Protein AF-A0A5C5Y8V4-F1 (afdb_monomer_lite)

InterPro domains:
  IPR021331 Hypervirulence associated protein, TUDOR domain [PF11160] (32-93)

pLDDT: mean 70.85, std 13.64, range [42.28, 88.94]

Organism: NCBI:txid2527996

Foldseek 3Di:
DDDDDDDDDDDPPPVPPPPPCVVQVVLDDDQQFWKWFDDDPDIDIFTFHDKAQAFDFDQWPNDTDTDGRHSVKIWTFTDDPPDGIDIHIPVRIDRD

Structure (mmCIF, N/CA/C/O backbone):
data_AF-A0A5C5Y8V4-F1
#
_entry.id   AF-A0A5C5Y8V4-F1
#
loop_
_atom_site.group_PDB
_atom_site.id
_atom_site.type_symbol
_atom_site.label_atom_id
_atom_site.label_alt_id
_atom_site.label_comp_id
_atom_site.label_asym_id
_atom_site.label_entity_id
_atom_site.label_seq_id
_atom_site.pdbx_PDB_ins_code
_atom_site.Cartn_x
_atom_site.Cartn_y
_atom_site.Cartn_z
_atom_site.occupancy
_atom_site.B_iso_or_equiv
_atom_site.auth_seq_id
_atom_site.auth_comp_id
_atom_site.auth_asym_id
_atom_site.auth_atom_id
_atom_site.pdbx_PDB_model_num
ATOM 1 N N . MET A 1 1 ? 31.758 -2.814 -63.823 1.00 42.28 1 MET A N 1
ATOM 2 C CA . MET A 1 1 ? 31.829 -2.456 -62.393 1.00 42.28 1 MET A CA 1
ATOM 3 C C . MET A 1 1 ? 30.567 -2.955 -61.725 1.00 42.28 1 MET A C 1
ATOM 5 O O . MET A 1 1 ? 29.484 -2.526 -62.096 1.00 42.28 1 MET A O 1
ATOM 9 N N . VAL A 1 2 ? 30.733 -3.924 -60.828 1.00 45.66 2 VAL A N 1
ATOM 10 C CA . VAL A 1 2 ? 29.762 -4.348 -59.808 1.00 45.66 2 VAL A CA 1
ATOM 11 C C . VAL A 1 2 ? 29.240 -3.097 -59.076 1.00 45.66 2 VAL A C 1
ATOM 13 O O . VAL A 1 2 ? 30.021 -2.201 -58.787 1.00 45.66 2 VAL A O 1
ATOM 16 N N . GLY A 1 3 ? 27.939 -2.856 -58.935 1.00 46.25 3 GLY A N 1
ATOM 17 C CA . GLY A 1 3 ? 27.000 -3.662 -58.165 1.00 46.25 3 GLY A CA 1
ATOM 18 C C . GLY A 1 3 ? 26.837 -3.017 -56.786 1.00 46.25 3 GLY A C 1
ATOM 19 O O . GLY A 1 3 ? 27.541 -3.395 -55.861 1.00 46.25 3 GLY A O 1
ATOM 20 N N . ALA A 1 4 ? 25.939 -2.035 -56.657 1.00 59.50 4 ALA A N 1
ATOM 21 C CA . ALA A 1 4 ? 25.511 -1.503 -55.362 1.00 59.50 4 ALA A CA 1
ATOM 22 C C . ALA A 1 4 ? 24.049 -1.903 -55.131 1.00 59.50 4 ALA A C 1
ATOM 24 O O . ALA A 1 4 ? 23.106 -1.261 -55.590 1.00 59.50 4 ALA A O 1
ATOM 25 N N . PHE A 1 5 ? 23.922 -3.049 -54.473 1.00 44.31 5 PHE A N 1
ATOM 26 C CA . PHE A 1 5 ? 22.719 -3.595 -53.868 1.00 44.31 5 PHE A CA 1
ATOM 27 C C . PHE A 1 5 ? 22.285 -2.729 -52.665 1.00 44.31 5 PHE A C 1
ATOM 29 O O . PHE A 1 5 ? 23.086 -2.459 -51.781 1.00 44.31 5 PHE A O 1
ATOM 36 N N . GLN A 1 6 ? 21.001 -2.361 -52.644 1.00 50.56 6 GLN A N 1
ATOM 37 C CA . GLN A 1 6 ? 20.042 -2.715 -51.584 1.00 50.56 6 GLN A CA 1
ATOM 38 C C . GLN A 1 6 ? 20.270 -2.255 -50.125 1.00 50.56 6 GLN A C 1
ATOM 40 O O . GLN A 1 6 ? 21.169 -2.750 -49.458 1.00 50.56 6 GLN A O 1
ATOM 45 N N . ALA A 1 7 ? 19.334 -1.440 -49.601 1.00 52.03 7 ALA A N 1
ATOM 46 C CA . ALA A 1 7 ? 18.560 -1.669 -48.352 1.00 52.03 7 ALA A CA 1
ATOM 47 C C . ALA A 1 7 ? 17.694 -0.421 -48.009 1.00 52.03 7 ALA A C 1
ATOM 49 O O . ALA A 1 7 ? 18.231 0.667 -47.836 1.00 52.03 7 ALA A O 1
ATOM 50 N N . CYS A 1 8 ? 16.357 -0.489 -48.142 1.00 46.00 8 CYS A N 1
ATOM 51 C CA . CYS A 1 8 ? 15.352 -0.595 -47.050 1.00 46.00 8 CYS A CA 1
ATOM 52 C C . CYS A 1 8 ? 15.430 0.572 -46.035 1.00 46.00 8 CYS A C 1
ATOM 54 O O . CYS A 1 8 ? 16.385 0.653 -45.279 1.00 46.00 8 CYS A O 1
ATOM 56 N N . PHE A 1 9 ? 14.538 1.572 -46.000 1.00 51.34 9 PHE A N 1
ATOM 57 C CA . PHE A 1 9 ? 13.120 1.532 -45.584 1.00 51.34 9 PHE A CA 1
ATOM 58 C C . PHE A 1 9 ? 12.810 0.523 -44.464 1.00 51.34 9 PHE A C 1
ATOM 60 O O . PHE A 1 9 ? 12.345 -0.579 -44.726 1.00 51.34 9 PHE A O 1
ATOM 67 N N . ALA A 1 10 ? 13.112 0.919 -43.229 1.00 49.69 10 ALA A N 1
ATOM 68 C CA . ALA A 1 10 ? 12.580 0.439 -41.947 1.00 49.69 10 ALA A CA 1
ATOM 69 C C . ALA A 1 10 ? 13.344 1.228 -40.871 1.00 49.69 10 ALA A C 1
ATOM 71 O O . ALA A 1 10 ? 14.527 1.490 -41.031 1.00 49.69 10 ALA A O 1
ATOM 72 N N . ASP A 1 11 ? 12.818 1.669 -39.752 1.00 43.97 11 ASP A N 1
ATOM 73 C CA . ASP A 1 11 ? 11.485 1.741 -39.208 1.00 43.97 11 ASP A CA 1
ATOM 74 C C . ASP A 1 11 ? 11.616 2.764 -38.071 1.00 43.97 11 ASP A C 1
ATOM 76 O O . ASP A 1 11 ? 12.701 3.074 -37.570 1.00 43.97 11 ASP A O 1
ATOM 80 N N . ARG A 1 12 ? 10.475 3.310 -37.709 1.00 56.34 12 ARG A N 1
ATOM 81 C CA . ARG A 1 12 ? 10.176 4.124 -36.548 1.00 56.34 12 ARG A CA 1
ATOM 82 C C . ARG A 1 12 ? 10.648 3.479 -35.233 1.00 56.34 12 ARG A C 1
ATOM 84 O O . ARG A 1 12 ? 9.828 3.030 -34.446 1.00 56.34 12 ARG A O 1
ATOM 91 N N . ASP A 1 13 ? 11.934 3.511 -34.907 1.00 49.25 13 ASP A N 1
ATOM 92 C CA . ASP A 1 13 ? 12.383 3.070 -33.581 1.00 49.25 13 ASP A CA 1
ATOM 93 C C . ASP A 1 13 ? 12.387 4.270 -32.621 1.00 49.25 13 ASP A C 1
ATOM 95 O O . ASP A 1 13 ? 13.412 4.846 -32.251 1.00 49.25 13 ASP A O 1
ATOM 99 N N . VAL A 1 14 ? 11.174 4.651 -32.206 1.00 54.62 14 VAL A N 1
ATOM 100 C CA . VAL A 1 14 ? 10.936 5.248 -30.889 1.00 54.62 14 VAL A CA 1
ATOM 101 C C . VAL A 1 14 ? 11.342 4.203 -29.851 1.00 54.62 14 VAL A C 1
ATOM 103 O O . VAL A 1 14 ? 10.510 3.573 -29.206 1.00 54.62 14 VAL A O 1
ATOM 106 N N . ARG A 1 15 ? 12.648 3.971 -29.693 1.00 54.44 15 ARG A N 1
ATOM 107 C CA . ARG A 1 15 ? 13.175 3.078 -28.661 1.00 54.44 15 ARG A CA 1
ATOM 108 C C . ARG A 1 15 ? 13.160 3.810 -27.325 1.00 54.44 15 ARG A C 1
ATOM 110 O O . ARG A 1 15 ? 14.176 4.116 -26.711 1.00 54.44 15 ARG A O 1
ATOM 117 N N . SER A 1 16 ? 11.947 4.149 -26.909 1.00 51.97 16 SER A N 1
ATOM 118 C CA . SER A 1 16 ? 11.605 4.763 -25.641 1.00 51.97 16 SER A CA 1
ATOM 119 C C . SER A 1 16 ? 11.564 3.677 -24.573 1.00 51.97 16 SER A C 1
ATOM 121 O O . SER A 1 16 ? 10.505 3.353 -24.055 1.00 51.97 16 SER A O 1
ATOM 123 N N . THR A 1 17 ? 12.716 3.091 -24.250 1.00 50.75 17 THR A N 1
ATOM 124 C CA . THR A 1 17 ? 12.868 2.267 -23.042 1.00 50.75 17 THR A CA 1
ATOM 125 C C . THR A 1 17 ? 14.247 2.446 -22.405 1.00 50.75 17 THR A C 1
ATOM 127 O O . THR A 1 17 ? 14.811 1.492 -21.886 1.00 50.75 17 THR A O 1
ATOM 130 N 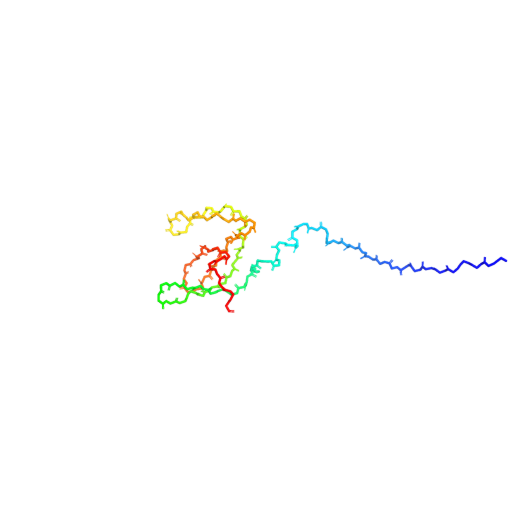N . ASP A 1 18 ? 14.792 3.667 -22.397 1.00 50.19 18 ASP A N 1
ATOM 131 C CA . ASP A 1 18 ? 15.804 4.062 -21.403 1.00 50.19 18 ASP A CA 1
ATOM 132 C C . ASP A 1 18 ? 15.161 4.984 -20.362 1.00 50.19 18 ASP A C 1
ATOM 134 O O . ASP A 1 18 ? 15.579 6.104 -20.095 1.00 50.19 18 ASP A O 1
ATOM 138 N N . THR A 1 19 ? 14.039 4.533 -19.798 1.00 54.75 19 THR A N 1
ATOM 139 C CA . THR A 1 19 ? 13.543 5.131 -18.564 1.00 54.75 19 THR A CA 1
ATOM 140 C C . THR A 1 19 ? 14.055 4.274 -17.409 1.00 54.75 19 THR A C 1
ATOM 142 O O . THR A 1 19 ? 13.618 3.128 -17.266 1.00 54.75 19 THR A O 1
ATOM 145 N N . PRO A 1 20 ? 14.921 4.794 -16.519 1.00 55.09 20 PRO A N 1
ATOM 146 C CA . PRO A 1 20 ? 15.373 4.080 -15.322 1.00 55.09 20 PRO A CA 1
ATOM 147 C C . PRO A 1 20 ? 14.254 3.703 -14.324 1.00 55.09 20 PRO A C 1
ATOM 149 O O . PRO A 1 20 ? 14.552 3.165 -13.260 1.00 55.09 20 PRO A O 1
ATOM 152 N N . GLN A 1 21 ? 12.988 3.927 -14.684 1.00 52.09 21 GLN A N 1
ATOM 153 C CA . GLN A 1 21 ? 11.775 3.641 -13.921 1.00 52.09 21 GLN A CA 1
ATOM 154 C C . GLN A 1 21 ? 11.202 2.230 -14.205 1.00 52.09 21 GLN A C 1
ATOM 156 O O . GLN A 1 21 ? 10.531 1.678 -13.340 1.00 52.09 21 GLN A O 1
ATOM 161 N N . MET A 1 22 ? 11.501 1.600 -15.356 1.00 49.84 22 MET A N 1
ATOM 162 C CA . MET A 1 22 ? 10.901 0.302 -15.752 1.00 49.84 22 MET A CA 1
ATOM 163 C C . MET A 1 22 ? 11.470 -0.907 -14.982 1.00 49.84 22 MET A C 1
ATOM 165 O O . MET A 1 22 ? 10.815 -1.920 -14.794 1.00 49.84 22 MET A O 1
ATOM 169 N N . LYS A 1 23 ? 12.696 -0.796 -14.466 1.00 45.53 23 LYS A N 1
ATOM 170 C CA . LYS A 1 23 ? 13.312 -1.810 -13.587 1.00 45.53 23 LYS A CA 1
ATOM 171 C C . LYS A 1 23 ? 12.768 -1.786 -12.153 1.00 45.53 23 LYS A C 1
ATOM 173 O O . LYS A 1 23 ? 13.156 -2.604 -11.339 1.00 45.53 23 LYS A O 1
ATOM 178 N N . ARG A 1 24 ? 11.909 -0.816 -11.833 1.00 54.81 24 ARG A N 1
ATOM 179 C CA . ARG A 1 24 ? 11.366 -0.587 -10.488 1.00 54.81 24 ARG A CA 1
ATOM 180 C C . ARG A 1 24 ? 9.913 -1.032 -10.335 1.00 54.81 24 ARG A C 1
ATOM 182 O O . ARG A 1 24 ? 9.443 -1.118 -9.207 1.00 54.81 24 ARG A O 1
ATOM 189 N N . ILE A 1 25 ? 9.234 -1.286 -11.453 1.00 55.44 25 ILE A N 1
ATOM 190 C CA . ILE A 1 25 ? 7.848 -1.768 -11.507 1.00 55.44 25 ILE A CA 1
ATOM 191 C C . ILE A 1 25 ? 7.753 -3.295 -11.368 1.00 55.44 25 ILE A C 1
ATOM 193 O O . ILE A 1 25 ? 6.748 -3.777 -10.875 1.00 55.44 25 ILE A O 1
ATOM 197 N N . MET A 1 26 ? 8.801 -4.058 -11.711 1.00 55.50 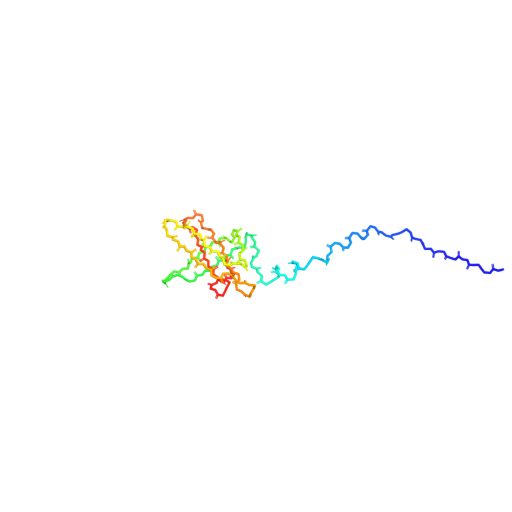26 MET A N 1
ATOM 198 C CA . MET A 1 26 ? 8.746 -5.531 -11.687 1.00 55.50 26 MET A CA 1
ATOM 199 C C . MET A 1 26 ? 8.719 -6.142 -10.274 1.00 55.50 26 MET A C 1
ATOM 201 O O . MET A 1 26 ? 8.143 -7.208 -10.087 1.00 55.50 26 MET A O 1
ATOM 205 N N . ASP A 1 27 ? 9.322 -5.481 -9.283 1.00 59.84 27 ASP A N 1
ATOM 206 C CA . ASP A 1 27 ? 9.360 -5.950 -7.887 1.00 59.84 27 ASP A CA 1
ATOM 207 C C . ASP A 1 27 ? 8.198 -5.404 -7.041 1.00 59.84 27 ASP A C 1
ATOM 209 O O . ASP A 1 27 ? 8.145 -5.617 -5.828 1.00 59.84 27 ASP A O 1
ATOM 213 N N . LYS A 1 28 ? 7.284 -4.635 -7.649 1.00 70.12 28 LYS A N 1
ATOM 214 C CA . LYS A 1 28 ? 6.216 -3.937 -6.931 1.00 70.12 28 LYS A CA 1
ATOM 215 C C . LYS A 1 28 ? 4.850 -4.425 -7.363 1.00 70.12 28 LYS A C 1
ATOM 217 O O . LYS A 1 28 ? 4.662 -4.841 -8.495 1.00 70.12 28 LYS A O 1
ATOM 222 N N . TYR A 1 29 ? 3.892 -4.383 -6.443 1.00 76.12 29 TYR A N 1
ATOM 223 C CA . TYR A 1 29 ? 2.504 -4.644 -6.799 1.00 76.12 29 TYR A CA 1
ATOM 224 C C . TYR A 1 29 ? 2.003 -3.510 -7.693 1.00 76.12 29 TYR A C 1
ATOM 226 O O . TYR A 1 29 ? 2.106 -2.340 -7.310 1.00 76.12 29 TYR A O 1
ATOM 234 N N . ASP A 1 30 ? 1.471 -3.866 -8.860 1.00 75.88 30 ASP A N 1
ATOM 235 C CA . ASP A 1 30 ? 0.799 -2.925 -9.747 1.00 75.88 30 ASP A CA 1
ATOM 236 C C . ASP A 1 30 ? -0.429 -2.318 -9.060 1.00 75.88 30 ASP A C 1
ATOM 238 O O . ASP A 1 30 ? -1.095 -2.961 -8.236 1.00 75.88 30 ASP A O 1
ATOM 242 N N . GLU A 1 31 ? -0.750 -1.079 -9.422 1.00 78.56 31 GLU A N 1
ATOM 243 C CA . GLU A 1 31 ? -2.013 -0.446 -9.046 1.00 78.56 31 GLU A CA 1
ATOM 244 C C . GLU A 1 31 ? -3.174 -1.274 -9.624 1.00 78.56 31 GLU A C 1
ATOM 246 O O . GLU A 1 31 ? -3.162 -1.665 -10.789 1.00 78.56 31 GLU A O 1
ATOM 251 N N . GLY A 1 32 ? -4.157 -1.600 -8.792 1.00 82.44 32 GLY A N 1
ATOM 252 C CA . GLY A 1 32 ? -5.226 -2.548 -9.099 1.00 82.44 32 GLY A CA 1
ATOM 253 C C . GLY A 1 32 ? -4.934 -3.992 -8.683 1.00 82.44 32 GLY A C 1
ATOM 254 O O . GLY A 1 32 ? -5.808 -4.839 -8.828 1.00 82.44 32 GLY A O 1
ATOM 255 N N . THR A 1 33 ? -3.749 -4.304 -8.146 1.00 84.81 33 THR A N 1
ATOM 256 C CA . THR A 1 33 ? -3.459 -5.663 -7.662 1.00 84.81 33 THR A CA 1
ATOM 257 C C . THR A 1 33 ? -4.210 -5.952 -6.369 1.00 84.81 33 THR A C 1
ATOM 259 O O . THR A 1 33 ? -4.088 -5.211 -5.390 1.00 84.81 33 THR A O 1
ATOM 262 N N . ASP A 1 34 ? -4.915 -7.079 -6.328 1.00 86.50 34 ASP A N 1
ATOM 263 C CA . ASP A 1 34 ? -5.488 -7.597 -5.094 1.00 86.50 34 ASP A CA 1
ATOM 264 C C . ASP A 1 34 ? -4.406 -8.178 -4.187 1.00 86.50 34 ASP A C 1
ATOM 266 O O . ASP A 1 34 ? -3.632 -9.074 -4.546 1.00 86.50 34 ASP A O 1
ATOM 270 N N . VAL A 1 35 ? -4.373 -7.663 -2.966 1.00 87.56 35 VAL A N 1
ATOM 271 C CA . VAL A 1 35 ? -3.455 -8.096 -1.922 1.00 87.56 35 VAL A CA 1
ATOM 272 C C . VAL A 1 35 ? -4.239 -8.566 -0.712 1.00 87.56 35 VAL A C 1
ATOM 274 O O . VAL A 1 35 ? -5.344 -8.105 -0.408 1.00 87.56 35 VAL A O 1
ATOM 277 N N . LYS A 1 36 ? -3.642 -9.513 -0.001 1.00 88.50 36 LYS A N 1
ATOM 278 C CA . LYS A 1 36 ? -4.144 -10.015 1.268 1.00 88.50 36 LYS A CA 1
ATOM 279 C C . LYS A 1 36 ? -3.062 -9.890 2.323 1.00 88.50 36 LYS A C 1
ATOM 281 O O . LYS A 1 36 ? -1.869 -9.971 2.047 1.00 88.50 36 LYS A O 1
ATOM 286 N N . TRP A 1 37 ? -3.485 -9.687 3.555 1.00 88.94 37 TRP A N 1
ATOM 287 C CA . TRP A 1 37 ? -2.584 -9.682 4.696 1.00 88.94 37 TRP A CA 1
ATOM 288 C C . TRP A 1 37 ? -3.296 -10.258 5.901 1.00 88.94 37 TRP A C 1
ATOM 290 O O . TRP A 1 37 ? -4.514 -10.144 6.054 1.00 88.94 37 TRP A O 1
ATOM 300 N N . LYS A 1 38 ? -2.534 -10.877 6.793 1.00 82.75 38 LYS A N 1
ATOM 301 C CA . LYS A 1 38 ? -3.090 -11.391 8.036 1.00 82.75 38 LYS A CA 1
ATOM 302 C C . LYS A 1 38 ? -3.294 -10.240 9.021 1.00 82.75 38 LYS A C 1
ATOM 304 O O . LYS A 1 38 ? -2.385 -9.452 9.277 1.00 82.75 38 LYS A O 1
ATOM 309 N N . TRP A 1 39 ? -4.494 -10.139 9.583 1.00 84.25 39 TRP A N 1
ATOM 310 C CA . TRP A 1 39 ? -4.835 -9.193 10.646 1.00 84.25 39 TRP A CA 1
ATOM 311 C C . TRP A 1 39 ? -5.421 -9.994 11.804 1.00 84.25 39 TRP A C 1
ATOM 313 O O . TRP A 1 39 ? -6.475 -10.604 11.648 1.00 84.25 39 TRP A O 1
ATOM 323 N N . GLY A 1 40 ? -4.792 -9.971 12.983 1.00 81.38 40 GLY A N 1
ATOM 324 C CA . GLY A 1 40 ? -5.316 -10.658 14.172 1.00 81.38 40 GLY A CA 1
ATOM 325 C C . GLY A 1 40 ? -5.672 -12.127 13.893 1.00 81.38 40 GLY A C 1
ATOM 326 O O . GLY A 1 40 ? -4.804 -12.909 13.511 1.00 81.38 40 GLY A O 1
ATOM 327 N N . ASN A 1 41 ? -6.955 -12.478 14.050 1.00 82.69 41 ASN A N 1
ATOM 328 C CA . ASN A 1 41 ? -7.507 -13.809 13.746 1.00 82.69 41 ASN A CA 1
ATOM 329 C C . ASN A 1 41 ? -8.151 -13.939 12.347 1.00 82.69 41 ASN A C 1
ATOM 331 O O . ASN A 1 41 ? -8.694 -14.992 12.028 1.00 82.69 41 ASN A O 1
ATOM 335 N N . GLY A 1 42 ? -8.112 -12.895 11.516 1.00 83.69 42 GLY A N 1
ATOM 336 C CA . GLY A 1 42 ? -8.697 -12.871 10.172 1.00 83.69 42 GLY A CA 1
ATOM 337 C C . GLY A 1 42 ? -7.692 -12.505 9.075 1.00 83.69 42 GLY A C 1
ATOM 338 O O . GLY A 1 42 ? -6.490 -12.352 9.311 1.00 83.69 42 GLY A O 1
ATOM 339 N N . TYR A 1 43 ? -8.206 -12.339 7.858 1.00 83.94 43 TYR A N 1
ATOM 340 C CA . TYR A 1 43 ? -7.440 -11.871 6.703 1.00 83.94 43 TYR A CA 1
ATOM 341 C C . TYR A 1 43 ? -8.065 -10.582 6.182 1.00 83.94 43 TYR A C 1
ATOM 343 O O . TYR A 1 43 ? -9.262 -10.537 5.907 1.00 83.94 43 TYR A O 1
ATOM 351 N N . GLY A 1 44 ? -7.250 -9.537 6.070 1.00 85.06 44 GLY A N 1
ATOM 352 C CA . GLY A 1 44 ? -7.602 -8.342 5.322 1.00 85.06 44 GLY A CA 1
ATOM 353 C C . GLY A 1 44 ? -7.395 -8.607 3.837 1.00 85.06 44 GLY A C 1
ATOM 354 O O . GLY A 1 44 ? -6.402 -9.224 3.448 1.00 85.06 44 GLY A O 1
ATOM 355 N N . ARG A 1 45 ? -8.344 -8.165 3.022 1.00 85.50 45 ARG A N 1
ATOM 356 C CA . ARG A 1 45 ? -8.274 -8.193 1.563 1.00 85.50 45 ARG A CA 1
ATOM 357 C C . ARG A 1 45 ? -8.510 -6.778 1.073 1.00 85.50 45 ARG A C 1
ATOM 359 O O . ARG A 1 45 ? -9.311 -6.062 1.667 1.00 85.50 45 ARG A O 1
ATOM 366 N N . GLY A 1 46 ? -7.816 -6.381 0.025 1.00 88.12 46 GLY A N 1
ATOM 367 C CA . GLY A 1 46 ? -8.028 -5.080 -0.581 1.00 88.12 46 GLY A CA 1
ATOM 368 C C . GLY A 1 46 ? -7.204 -4.916 -1.838 1.00 88.12 46 GLY A C 1
ATOM 369 O O . GLY A 1 46 ? -6.366 -5.756 -2.166 1.00 88.12 46 GLY A O 1
ATOM 370 N N . THR A 1 47 ? -7.432 -3.805 -2.513 1.00 88.00 47 THR A N 1
ATOM 371 C CA . THR A 1 47 ? -6.826 -3.518 -3.805 1.00 88.00 47 THR A CA 1
ATOM 372 C C . THR A 1 47 ? -5.777 -2.429 -3.641 1.00 88.00 47 THR A C 1
ATOM 374 O O . THR A 1 47 ? -6.013 -1.404 -2.993 1.00 88.00 47 THR A O 1
ATOM 377 N N . VAL A 1 48 ? -4.589 -2.654 -4.196 1.00 87.50 48 VAL A N 1
ATOM 378 C CA . VAL A 1 48 ? -3.507 -1.666 -4.201 1.00 87.50 48 VAL A CA 1
ATOM 379 C C . VAL A 1 48 ? -3.943 -0.479 -5.051 1.00 87.50 48 VAL A C 1
ATOM 381 O O . VAL A 1 48 ? -4.092 -0.602 -6.255 1.00 87.50 48 VAL A O 1
ATOM 384 N N . GLN A 1 49 ? -4.135 0.681 -4.439 1.00 84.56 49 GLN A N 1
ATOM 385 C CA . GLN A 1 49 ? -4.462 1.920 -5.145 1.00 84.56 49 GLN A CA 1
ATOM 386 C C . GLN A 1 49 ? -3.208 2.652 -5.608 1.00 84.56 49 GLN A C 1
ATOM 388 O O . GLN A 1 49 ? -3.181 3.176 -6.711 1.00 84.56 49 GLN A O 1
ATOM 393 N N . SER A 1 50 ? -2.171 2.702 -4.766 1.00 79.38 50 SER A N 1
ATOM 394 C CA . SER A 1 50 ? -0.909 3.367 -5.110 1.00 79.38 50 SER A CA 1
ATOM 395 C C . SER A 1 50 ? 0.267 2.797 -4.329 1.00 79.38 50 SER A C 1
ATOM 397 O O . SER A 1 50 ? 0.145 2.463 -3.147 1.00 79.38 50 SER A O 1
ATOM 399 N N . ALA A 1 51 ? 1.437 2.763 -4.965 1.00 80.69 51 ALA A N 1
ATOM 400 C CA . ALA A 1 51 ? 2.703 2.402 -4.337 1.00 80.69 51 ALA A CA 1
ATOM 401 C C . ALA A 1 51 ? 3.560 3.649 -4.072 1.00 80.69 51 ALA A C 1
ATOM 403 O O . ALA A 1 51 ? 3.794 4.485 -4.943 1.00 80.69 51 ALA A O 1
ATOM 404 N N . PHE A 1 52 ? 4.079 3.762 -2.855 1.00 79.50 52 PHE A N 1
ATOM 405 C CA . PHE A 1 52 ? 4.919 4.863 -2.416 1.00 79.50 52 PHE A CA 1
ATOM 406 C C . PHE A 1 52 ? 6.313 4.358 -2.048 1.00 79.50 52 PHE A C 1
ATOM 408 O O . PHE A 1 52 ? 6.527 3.699 -1.036 1.00 79.50 52 PHE A O 1
ATOM 415 N N . GLU A 1 53 ? 7.303 4.718 -2.859 1.00 73.62 53 GLU A N 1
ATOM 416 C CA . GLU A 1 53 ? 8.712 4.342 -2.661 1.00 73.62 53 GLU A CA 1
ATOM 417 C C . GL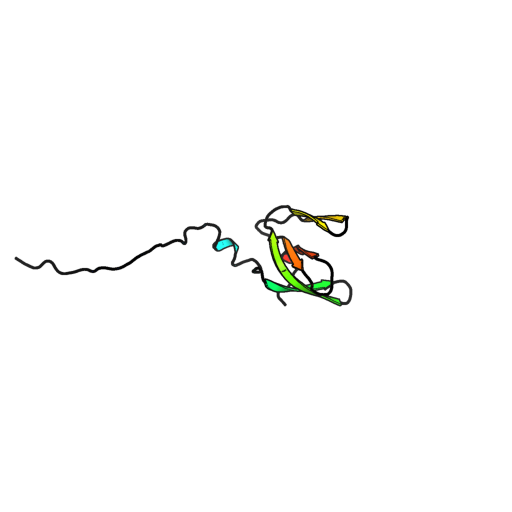U A 1 53 ? 9.507 5.353 -1.816 1.00 73.62 53 GLU A C 1
ATOM 419 O O . GLU A 1 53 ? 10.738 5.397 -1.872 1.00 73.62 53 GLU A O 1
ATOM 424 N N . LYS A 1 54 ? 8.794 6.233 -1.115 1.00 74.06 54 LYS A N 1
ATOM 425 C CA . LYS A 1 54 ? 9.338 7.314 -0.295 1.00 74.06 54 LYS A CA 1
ATOM 426 C C . LYS A 1 54 ? 8.645 7.315 1.058 1.00 74.06 54 LYS A C 1
ATOM 428 O O . LYS A 1 54 ? 7.553 6.763 1.190 1.00 74.06 54 LYS A O 1
ATOM 433 N N . LYS A 1 55 ? 9.249 7.985 2.038 1.00 77.00 55 LYS A N 1
ATOM 434 C CA . LYS A 1 55 ? 8.608 8.233 3.326 1.00 77.00 55 LYS A CA 1
ATOM 435 C C . LYS A 1 55 ? 7.284 8.955 3.088 1.00 77.00 55 LYS A C 1
ATOM 437 O O . LYS A 1 55 ? 7.265 10.057 2.536 1.00 77.00 55 LYS A O 1
ATOM 442 N N . VAL A 1 56 ? 6.187 8.317 3.478 1.00 75.38 56 VAL A N 1
ATOM 443 C CA . VAL A 1 56 ? 4.849 8.889 3.364 1.00 75.38 56 VAL A CA 1
ATOM 444 C C . VAL A 1 56 ? 4.275 9.050 4.751 1.00 75.38 56 VAL A C 1
ATOM 446 O O . VAL A 1 56 ? 4.136 8.090 5.506 1.00 75.38 56 VAL A O 1
ATOM 449 N N . THR A 1 57 ? 3.910 10.288 5.046 1.00 74.94 57 THR A N 1
ATOM 450 C CA . THR A 1 57 ? 3.106 10.650 6.201 1.00 74.94 57 THR A CA 1
ATOM 451 C C . THR A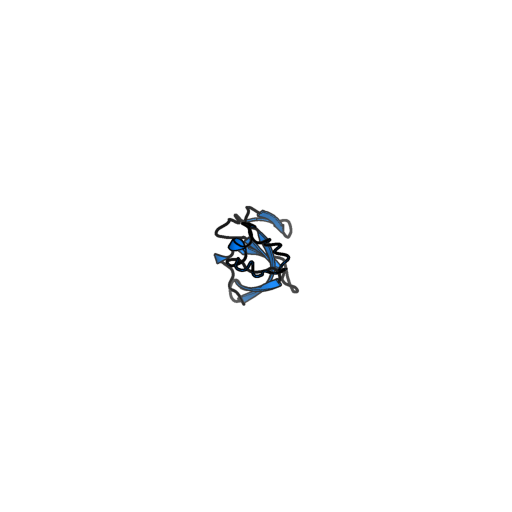 1 57 ? 1.719 10.997 5.683 1.00 74.94 57 THR A C 1
ATOM 453 O O . THR A 1 57 ? 1.544 11.972 4.952 1.00 74.94 57 THR A O 1
ATOM 456 N N . ARG A 1 58 ? 0.733 10.157 5.998 1.00 72.44 58 ARG A N 1
ATOM 457 C CA . ARG A 1 58 ? -0.675 10.370 5.643 1.00 72.44 58 ARG A CA 1
ATOM 458 C C . ARG A 1 58 ? -1.493 10.452 6.920 1.00 72.44 58 ARG A C 1
ATOM 460 O O . ARG A 1 58 ? -1.312 9.651 7.831 1.00 72.44 58 ARG A O 1
ATOM 467 N N . LYS A 1 59 ? -2.426 11.398 6.967 1.00 70.81 59 LYS A N 1
ATOM 468 C CA . LYS A 1 59 ? -3.471 11.416 7.992 1.00 70.81 59 LYS A CA 1
ATOM 469 C C . LYS A 1 59 ? -4.603 10.514 7.513 1.00 70.81 59 LYS A C 1
ATOM 471 O O . LYS A 1 59 ? -5.224 10.815 6.499 1.00 70.81 59 LYS A O 1
ATOM 476 N N . ILE A 1 60 ? -4.810 9.400 8.205 1.00 74.75 60 ILE A N 1
ATOM 477 C CA . ILE A 1 60 ? -5.899 8.450 7.956 1.00 74.75 60 ILE A CA 1
ATOM 478 C C . ILE A 1 60 ? -6.730 8.433 9.242 1.00 74.75 60 ILE A C 1
ATOM 480 O O . ILE A 1 60 ? -6.181 8.198 10.317 1.00 74.75 60 ILE A O 1
ATOM 484 N N . ASP A 1 61 ? -8.012 8.789 9.144 1.00 62.31 61 AS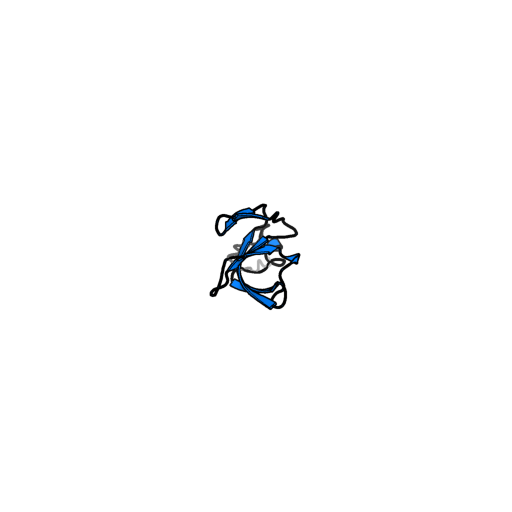P A N 1
ATOM 485 C CA . ASP A 1 61 ? -8.958 8.860 10.273 1.00 62.31 61 ASP A CA 1
ATOM 486 C C . ASP A 1 61 ? -8.469 9.686 11.474 1.00 62.31 61 ASP A C 1
ATOM 488 O O . ASP A 1 61 ? -8.572 9.289 12.632 1.00 62.31 61 ASP A O 1
ATOM 492 N N . GLY A 1 62 ? -7.862 10.845 11.201 1.00 71.44 62 GLY A N 1
ATOM 493 C CA . GLY A 1 62 ? -7.324 11.733 12.241 1.00 71.44 62 GLY A CA 1
ATOM 494 C C . GLY A 1 62 ? -6.031 11.234 12.899 1.00 71.44 62 GLY A C 1
ATOM 495 O O . GLY A 1 62 ? -5.422 11.973 13.671 1.00 71.44 62 GLY A O 1
ATOM 496 N N . LYS A 1 63 ? -5.559 10.030 12.553 1.00 66.75 63 LYS A N 1
ATOM 497 C CA . LYS A 1 63 ? -4.284 9.479 13.008 1.00 66.75 63 LYS A CA 1
ATOM 498 C C . LYS A 1 63 ? -3.211 9.700 11.950 1.00 66.75 63 LYS A C 1
ATOM 500 O O . LYS A 1 63 ? -3.372 9.362 10.777 1.00 66.75 63 LYS A O 1
ATOM 505 N N . GLU A 1 64 ? -2.094 10.280 12.363 1.00 76.50 64 GLU A N 1
ATOM 506 C CA . GLU A 1 64 ? -0.945 10.456 11.485 1.00 76.50 64 GLU A CA 1
ATOM 507 C C . GLU A 1 64 ? -0.208 9.119 11.353 1.00 76.50 64 GLU A C 1
ATOM 509 O O . GLU A 1 64 ? 0.418 8.630 12.294 1.00 76.50 64 GLU A O 1
ATOM 514 N N . ILE A 1 65 ? -0.334 8.487 10.187 1.00 78.38 65 ILE A N 1
ATOM 515 C CA . ILE A 1 65 ? 0.366 7.253 9.855 1.00 78.38 65 ILE A CA 1
ATOM 516 C C . ILE A 1 65 ? 1.575 7.627 9.008 1.00 78.38 65 ILE A C 1
ATOM 518 O O . ILE A 1 65 ? 1.456 8.013 7.843 1.00 78.38 65 ILE A O 1
ATOM 522 N N . THR A 1 66 ? 2.751 7.497 9.613 1.00 75.88 66 THR A N 1
ATOM 523 C CA . THR A 1 66 ? 4.028 7.593 8.911 1.00 75.88 66 THR A CA 1
ATOM 524 C C . THR A 1 66 ? 4.526 6.191 8.603 1.00 75.88 66 THR A C 1
ATOM 526 O O . THR A 1 66 ? 4.607 5.347 9.497 1.00 75.88 66 THR A O 1
ATOM 529 N N . ARG A 1 67 ? 4.843 5.936 7.333 1.00 80.56 67 ARG A N 1
ATOM 530 C CA . ARG A 1 67 ? 5.541 4.724 6.903 1.00 80.56 67 ARG A CA 1
ATOM 531 C C . ARG A 1 67 ? 6.773 5.102 6.101 1.00 80.56 67 ARG A C 1
ATOM 533 O O . ARG A 1 67 ? 6.702 5.894 5.158 1.00 80.56 67 ARG A O 1
ATOM 540 N N . ASP A 1 68 ? 7.895 4.502 6.473 1.00 71.44 68 ASP A N 1
ATOM 541 C CA . ASP A 1 68 ? 9.186 4.671 5.816 1.00 71.44 68 ASP A CA 1
ATOM 542 C C . ASP A 1 68 ? 9.254 3.814 4.546 1.00 71.44 68 ASP A C 1
ATOM 544 O O . ASP A 1 68 ? 9.993 2.835 4.450 1.00 71.44 68 ASP A O 1
ATOM 548 N N . GLY A 1 69 ? 8.437 4.187 3.556 1.00 70.81 69 GLY A N 1
ATOM 549 C CA . GLY A 1 69 ? 8.531 3.635 2.212 1.00 70.81 69 GLY A CA 1
ATOM 550 C C . GLY A 1 69 ? 9.918 3.913 1.637 1.00 70.81 69 GLY A C 1
ATOM 551 O O . GLY A 1 69 ? 10.379 5.055 1.623 1.00 70.81 69 GLY A O 1
ATOM 552 N N . SER A 1 70 ? 10.590 2.866 1.178 1.00 68.75 70 SER A N 1
ATOM 553 C CA . SER A 1 70 ? 11.933 2.933 0.596 1.00 68.75 70 SER A CA 1
ATOM 554 C C . SER A 1 70 ? 11.951 2.297 -0.791 1.00 68.75 70 SER A C 1
ATOM 556 O O . SER A 1 70 ? 10.960 1.710 -1.237 1.00 68.75 70 SER A O 1
ATOM 558 N N . LYS A 1 71 ? 13.086 2.399 -1.496 1.00 66.62 71 LYS A N 1
ATOM 559 C CA . LYS A 1 71 ? 13.251 1.746 -2.803 1.00 66.62 71 LYS A CA 1
ATOM 560 C C . LYS A 1 71 ? 13.047 0.233 -2.680 1.00 66.62 71 LYS A C 1
ATOM 562 O O . LYS A 1 71 ? 12.285 -0.314 -3.473 1.00 66.62 71 LYS A O 1
ATOM 567 N N . ASP A 1 72 ? 13.645 -0.353 -1.646 1.00 68.69 72 ASP A N 1
ATOM 568 C CA . ASP A 1 72 ? 13.638 -1.782 -1.314 1.00 68.69 72 ASP A CA 1
ATOM 569 C C . ASP A 1 72 ? 12.343 -2.248 -0.629 1.00 68.69 72 ASP A C 1
ATOM 571 O O . ASP A 1 72 ? 11.967 -3.407 -0.728 1.00 68.69 72 ASP A O 1
ATOM 575 N N . ASN A 1 73 ? 11.633 -1.343 0.051 1.00 72.69 73 ASN A N 1
ATOM 576 C CA . ASN A 1 73 ? 10.384 -1.636 0.759 1.00 72.69 73 ASN A CA 1
ATOM 577 C C . ASN A 1 73 ? 9.353 -0.531 0.497 1.00 72.69 73 ASN A C 1
ATOM 579 O O . ASN A 1 73 ? 9.176 0.361 1.331 1.00 72.69 73 ASN A O 1
ATOM 583 N N . PRO A 1 74 ? 8.691 -0.532 -0.672 1.00 80.44 74 PRO A N 1
ATOM 584 C CA . PRO A 1 74 ? 7.627 0.422 -0.950 1.00 80.44 74 PRO A CA 1
ATOM 585 C C . PRO A 1 74 ? 6.453 0.235 0.016 1.00 80.44 74 PRO A C 1
ATOM 587 O O . PRO A 1 74 ? 6.113 -0.882 0.415 1.00 80.44 74 PRO A O 1
ATOM 590 N N . ALA A 1 75 ? 5.825 1.350 0.374 1.00 83.69 75 ALA A N 1
ATOM 591 C CA . ALA A 1 75 ? 4.569 1.373 1.100 1.00 83.69 75 ALA A CA 1
ATOM 592 C C . ALA A 1 75 ? 3.412 1.355 0.098 1.00 83.69 75 ALA A C 1
ATOM 594 O O . ALA A 1 75 ? 3.283 2.260 -0.719 1.00 83.69 75 ALA A O 1
ATOM 595 N N . TYR A 1 76 ? 2.558 0.347 0.172 1.00 84.50 76 TYR A N 1
ATOM 596 C CA . TYR A 1 76 ? 1.338 0.256 -0.608 1.00 84.50 76 TYR A CA 1
ATOM 597 C C . TYR A 1 76 ? 0.174 0.830 0.168 1.00 84.50 76 TYR A C 1
ATOM 599 O O . TYR A 1 76 ? -0.050 0.531 1.346 1.00 84.50 76 TYR A O 1
ATOM 607 N N . TYR A 1 77 ? -0.576 1.660 -0.531 1.00 84.88 77 TYR A N 1
ATOM 608 C CA . TYR A 1 77 ? -1.875 2.105 -0.100 1.00 84.88 77 TYR A CA 1
ATOM 609 C C . TYR A 1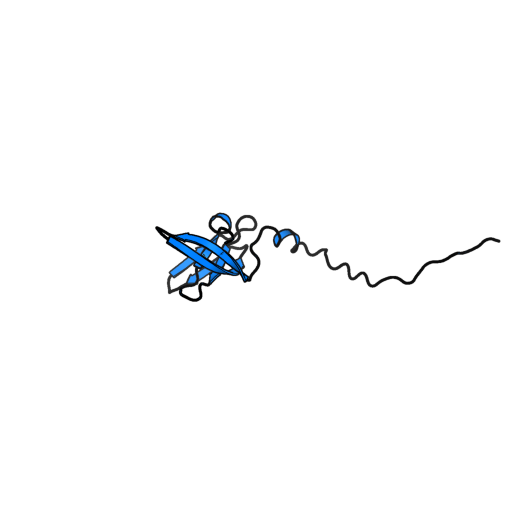 77 ? -2.902 1.149 -0.671 1.00 84.88 77 TYR A C 1
ATOM 611 O O . TYR A 1 77 ? -3.058 1.052 -1.886 1.00 84.88 77 TYR A O 1
ATOM 619 N N . VAL A 1 78 ? -3.544 0.411 0.220 1.00 86.88 78 VAL A N 1
ATOM 620 C CA . VAL A 1 78 ? -4.534 -0.596 -0.118 1.00 86.88 78 VAL A CA 1
ATOM 621 C C . VAL A 1 78 ? -5.886 -0.073 0.337 1.00 86.88 78 VAL A C 1
ATOM 623 O O . VAL A 1 78 ? -6.061 0.295 1.501 1.00 86.88 78 VAL A O 1
ATOM 626 N N . THR A 1 79 ? -6.834 -0.027 -0.585 1.00 84.50 79 THR A N 1
ATOM 627 C CA . THR A 1 79 ? -8.211 0.378 -0.313 1.00 84.50 79 THR A CA 1
ATOM 628 C C . THR A 1 79 ? -9.088 -0.862 -0.256 1.00 84.50 79 THR A C 1
ATOM 630 O O . THR A 1 79 ? -8.910 -1.801 -1.029 1.00 84.50 79 THR A O 1
ATOM 633 N N . VAL A 1 80 ? -10.017 -0.872 0.693 1.00 85.75 80 VAL A N 1
ATOM 634 C CA . VAL A 1 80 ? -11.003 -1.939 0.873 1.00 85.75 80 VAL A CA 1
ATOM 635 C C . VAL A 1 80 ? -12.371 -1.315 0.648 1.00 85.75 80 VAL A C 1
ATOM 637 O O . VAL A 1 80 ? -12.660 -0.293 1.263 1.00 85.75 80 VAL A O 1
ATOM 640 N N . GLU A 1 81 ? -13.197 -1.900 -0.219 1.00 74.50 81 GLU A N 1
ATOM 641 C CA . GLU A 1 81 ? -14.538 -1.367 -0.519 1.00 74.50 81 GLU A CA 1
ATOM 642 C C . GLU A 1 81 ? -15.451 -1.361 0.722 1.00 74.50 81 GLU A C 1
ATOM 644 O O . GLU A 1 81 ? -16.189 -0.407 0.947 1.00 74.50 81 GLU A O 1
ATOM 649 N N . ASP A 1 82 ? -15.325 -2.375 1.580 1.00 72.50 82 ASP A N 1
ATOM 650 C CA . ASP A 1 82 ? -16.091 -2.544 2.824 1.00 72.50 82 ASP A CA 1
ATOM 651 C C . ASP A 1 82 ? -15.425 -1.921 4.068 1.00 72.50 82 ASP A C 1
ATOM 653 O O . ASP A 1 82 ? -15.775 -2.250 5.205 1.00 72.50 82 ASP A O 1
ATOM 657 N N . GLY A 1 83 ? -14.416 -1.060 3.908 1.00 70.69 83 GLY A N 1
ATOM 658 C CA . GLY A 1 83 ? -13.648 -0.621 5.067 1.00 70.69 83 GLY A CA 1
ATOM 659 C C . GLY A 1 83 ? -12.823 0.637 4.888 1.00 70.69 83 GLY A C 1
ATOM 660 O O . GLY A 1 83 ? -13.130 1.531 4.107 1.00 70.69 83 GLY A O 1
ATOM 661 N N . ASN A 1 84 ? -11.774 0.710 5.703 1.00 74.25 84 ASN A N 1
ATOM 662 C CA . ASN A 1 84 ? -10.900 1.864 5.762 1.00 74.25 84 ASN A CA 1
ATOM 663 C C . ASN A 1 84 ? -9.625 1.623 4.964 1.00 74.25 84 ASN A C 1
ATOM 665 O O . ASN A 1 84 ? -9.101 0.508 4.918 1.00 74.25 84 ASN A O 1
ATOM 669 N N . ASN A 1 85 ? -9.096 2.688 4.371 1.00 80.88 85 ASN A N 1
ATOM 670 C CA . ASN A 1 85 ? -7.845 2.608 3.635 1.00 80.88 85 ASN A CA 1
ATOM 671 C C . ASN A 1 85 ? -6.695 2.225 4.571 1.00 80.88 85 ASN A C 1
ATOM 673 O O . ASN A 1 85 ? -6.517 2.825 5.634 1.00 80.88 85 ASN A O 1
ATOM 677 N N . VAL A 1 86 ? -5.870 1.268 4.158 1.00 81.44 86 VAL A N 1
ATOM 678 C CA . VAL A 1 86 ? -4.721 0.813 4.939 1.00 81.44 86 VAL A CA 1
ATOM 679 C C . VAL A 1 86 ? -3.420 1.124 4.213 1.00 81.44 86 VAL A C 1
ATOM 681 O O . VAL A 1 86 ? -3.294 0.982 3.001 1.00 81.44 86 VAL A O 1
ATOM 684 N N . LEU A 1 87 ? -2.419 1.552 4.979 1.00 83.56 87 LEU A N 1
ATOM 685 C CA . LEU A 1 87 ? -1.062 1.750 4.484 1.00 83.56 87 LEU A CA 1
ATOM 686 C C . LEU A 1 87 ? -0.177 0.629 5.035 1.00 83.56 87 LEU A C 1
ATOM 688 O O . LEU A 1 87 ? 0.010 0.522 6.253 1.00 83.56 87 LEU A O 1
ATOM 692 N N . LYS A 1 88 ? 0.347 -0.213 4.144 1.00 81.69 88 LYS A N 1
ATOM 693 C CA . LYS A 1 88 ? 1.136 -1.408 4.474 1.00 81.69 88 LYS A CA 1
ATOM 694 C C . LYS A 1 88 ? 2.410 -1.473 3.640 1.00 81.69 88 LYS A C 1
ATOM 696 O O . LYS A 1 88 ? 2.463 -0.917 2.554 1.00 81.69 88 LYS A O 1
ATOM 701 N N . LEU A 1 89 ? 3.460 -2.104 4.155 1.00 82.38 89 LEU A N 1
ATOM 702 C CA . LEU A 1 89 ? 4.726 -2.264 3.430 1.00 82.38 89 LEU A CA 1
ATOM 703 C C . LEU A 1 89 ? 4.695 -3.516 2.551 1.00 82.38 89 LEU A C 1
ATOM 705 O O . LEU A 1 89 ? 3.967 -4.456 2.856 1.00 82.38 89 LEU A O 1
ATOM 709 N N . HIS A 1 90 ? 5.523 -3.546 1.505 1.00 77.88 90 HIS A N 1
ATOM 710 C CA . HIS A 1 90 ? 5.684 -4.722 0.643 1.00 77.88 90 HIS A CA 1
ATOM 711 C C . HIS A 1 90 ? 5.912 -6.011 1.425 1.00 77.88 90 HIS A C 1
ATOM 713 O O . HIS A 1 90 ? 5.194 -6.980 1.225 1.00 77.88 90 HIS A O 1
ATOM 719 N N . SER A 1 91 ? 6.852 -5.975 2.372 1.00 74.88 91 SER A N 1
ATOM 720 C CA . SER A 1 91 ? 7.221 -7.130 3.192 1.00 74.88 91 SER A CA 1
ATOM 721 C C . SER A 1 91 ? 6.094 -7.639 4.108 1.00 74.88 91 SER A C 1
ATOM 723 O O . SER A 1 91 ? 6.209 -8.731 4.648 1.00 74.88 91 SER A O 1
ATOM 725 N N . GLU A 1 92 ? 5.018 -6.866 4.314 1.00 74.44 92 GLU A N 1
ATOM 726 C CA . GLU A 1 92 ? 3.857 -7.263 5.133 1.00 74.44 92 GLU A CA 1
ATOM 727 C C . GLU A 1 92 ? 2.638 -7.694 4.292 1.00 74.44 92 GLU A C 1
ATOM 729 O O . GLU A 1 92 ? 1.627 -8.116 4.858 1.00 74.44 92 GLU A O 1
ATOM 734 N N . LEU A 1 93 ? 2.691 -7.535 2.967 1.00 78.94 93 LEU A N 1
ATOM 735 C CA . LEU A 1 93 ? 1.583 -7.828 2.062 1.00 78.94 93 LEU A CA 1
ATOM 736 C C . LEU A 1 93 ? 1.896 -9.056 1.218 1.00 78.94 93 LEU A C 1
ATOM 738 O O . LEU A 1 93 ? 2.943 -9.133 0.577 1.00 78.94 93 LEU A O 1
ATOM 742 N N . GLU A 1 94 ? 0.935 -9.966 1.136 1.00 76.38 94 GLU A N 1
ATOM 743 C CA . GLU A 1 94 ? 0.992 -11.109 0.236 1.00 76.38 94 GLU A CA 1
ATOM 744 C C . GLU A 1 94 ? 0.075 -10.856 -0.961 1.00 76.38 94 GLU A C 1
ATOM 746 O O . GLU A 1 94 ? -1.046 -10.356 -0.814 1.00 76.38 94 GLU A O 1
ATOM 751 N N . LYS A 1 95 ? 0.527 -11.222 -2.164 1.00 76.69 95 LYS A N 1
ATOM 752 C CA . LYS A 1 95 ? -0.358 -11.241 -3.331 1.00 76.69 95 LYS A CA 1
ATOM 753 C C . LYS A 1 95 ? -1.493 -12.241 -3.077 1.00 76.69 95 LYS A C 1
ATOM 755 O O . LYS A 1 95 ? -1.237 -13.354 -2.601 1.00 76.69 95 LYS A O 1
ATOM 760 N N . ALA A 1 96 ? -2.738 -11.823 -3.315 1.00 67.94 96 ALA A N 1
ATOM 761 C CA . ALA A 1 96 ? -3.912 -12.628 -2.986 1.00 67.94 96 ALA A CA 1
ATOM 762 C C . ALA A 1 96 ? -4.107 -13.824 -3.917 1.00 67.94 96 ALA A C 1
ATOM 764 O O . ALA A 1 96 ? -3.885 -13.681 -5.136 1.00 67.94 96 ALA A O 1
#

Secondary structure (DSSP, 8-state):
-------------------TTGGGTTTSPPTT-EEEEEETTEEEEEEEEEEE-SEEEEEETTEEEEEE--SSSPEEEEE-TTS--EEEEGGG-EE-

Sequence (96 aa):
MVGAFQACFADRDVRSTDTPQMKRIMDKYDEGTDVKWKWGNGYGRGTVQSAFEKKVTRKIDGKEITRDGSKDNPAYYVTVEDGNNVLKLHSELEKA

Radius of gyration: 22.13 Å; chains: 1; bounding box: 48×26×77 Å